Protein AF-A0A350BZW2-F1 (afdb_monomer_lite)

Foldseek 3Di:
DADEDWAFDPPAEQDQDKDFGTDQDPVQQKGKDFRIDRDFDKTKIKIAGPDLVPYAYPVRHRDIDIYIGGHDYPPCPPVPPDDDPDDDDDD

Sequence (91 aa):
MKVKIPTAIQGLKYNGKARTGVPESKDGSYTVKGNKKTEPGTYKAVVSLTDTDRFTWEDGTTEPKTITWSISTVPAQYRADSSLVRLIPNK

pLDDT: mean 83.24, std 17.14, range [36.72, 95.94]

Radius of gyration: 20.16 Å; chains: 1; bounding box: 52×23×57 Å

Structure (mmCIF, N/CA/C/O backbone):
data_AF-A0A350BZW2-F1
#
_entry.id   AF-A0A350BZW2-F1
#
loop_
_atom_site.group_PDB
_atom_site.id
_atom_site.type_symbol
_atom_site.label_atom_id
_atom_site.label_alt_id
_atom_site.label_comp_id
_atom_site.label_asym_id
_atom_site.label_entity_id
_atom_site.label_seq_id
_atom_site.pdbx_PDB_ins_code
_atom_site.Cartn_x
_atom_site.Cartn_y
_atom_site.Cartn_z
_atom_site.occupancy
_atom_site.B_iso_or_equiv
_atom_site.auth_seq_id
_atom_site.auth_comp_id
_atom_site.auth_asym_id
_atom_site.auth_atom_id
_atom_site.pdbx_PDB_model_num
ATOM 1 N N . MET A 1 1 ? -10.396 3.627 18.487 1.00 88.62 1 MET A N 1
ATOM 2 C CA . MET A 1 1 ? -9.207 4.466 18.186 1.00 88.62 1 MET A CA 1
ATOM 3 C C . MET A 1 1 ? -9.249 4.897 16.731 1.00 88.62 1 MET A C 1
ATOM 5 O O . MET A 1 1 ? -9.660 4.101 15.895 1.00 88.62 1 MET A O 1
ATOM 9 N N . LYS A 1 2 ? -8.822 6.129 16.425 1.00 91.50 2 LYS A N 1
ATOM 10 C CA . LYS A 1 2 ? -8.726 6.592 15.036 1.00 91.50 2 LYS A CA 1
ATOM 11 C C . LYS A 1 2 ? -7.402 6.156 14.415 1.00 91.50 2 LYS A C 1
ATOM 13 O O . LYS A 1 2 ? -6.341 6.415 14.976 1.00 91.50 2 LYS A O 1
ATOM 18 N N . VAL A 1 3 ? -7.482 5.516 13.259 1.00 92.19 3 VAL A N 1
ATOM 19 C CA . VAL A 1 3 ? -6.350 5.037 12.470 1.00 92.19 3 VAL A CA 1
ATOM 20 C C . VAL A 1 3 ? -6.175 5.960 11.275 1.00 92.19 3 VAL A C 1
ATOM 22 O O . VAL A 1 3 ? -7.130 6.237 10.548 1.00 92.19 3 VAL A O 1
ATOM 25 N N . LYS A 1 4 ? -4.947 6.436 11.066 1.00 92.44 4 LYS A N 1
ATOM 26 C CA . LYS A 1 4 ? -4.620 7.223 9.878 1.00 92.44 4 LYS A CA 1
ATOM 27 C C . LYS A 1 4 ? -4.637 6.341 8.640 1.00 92.44 4 LYS A C 1
ATOM 29 O O . LYS A 1 4 ? -4.066 5.249 8.647 1.00 92.44 4 LYS A O 1
ATOM 34 N N . ILE A 1 5 ? -5.264 6.834 7.582 1.00 91.69 5 ILE A N 1
ATOM 35 C CA . ILE A 1 5 ? -5.256 6.177 6.283 1.00 91.69 5 ILE A CA 1
ATOM 36 C C . ILE A 1 5 ? -3.822 6.295 5.747 1.00 91.69 5 ILE A C 1
ATOM 38 O O . ILE A 1 5 ? -3.285 7.404 5.680 1.00 91.69 5 ILE A O 1
ATOM 42 N N . PRO A 1 6 ? -3.146 5.182 5.408 1.00 91.31 6 PRO A N 1
ATOM 43 C CA . PRO A 1 6 ? -1.800 5.270 4.868 1.00 91.31 6 PRO A CA 1
ATOM 44 C C . PRO A 1 6 ? -1.815 5.976 3.512 1.00 91.31 6 PRO A C 1
ATOM 46 O O . PRO A 1 6 ? -2.798 5.934 2.777 1.00 91.31 6 PRO A O 1
ATOM 49 N N . THR A 1 7 ? -0.695 6.591 3.152 1.00 91.25 7 THR A N 1
ATOM 50 C CA . THR A 1 7 ? -0.538 7.265 1.859 1.00 91.25 7 THR A CA 1
ATOM 51 C C . THR A 1 7 ? 0.397 6.458 0.969 1.00 91.25 7 THR A C 1
ATOM 53 O O . THR A 1 7 ? 1.371 5.870 1.444 1.00 91.25 7 THR A O 1
ATOM 56 N N . ALA A 1 8 ? 0.119 6.439 -0.336 1.00 92.62 8 ALA A N 1
ATOM 57 C CA . ALA A 1 8 ? 1.034 5.868 -1.315 1.00 92.62 8 ALA A CA 1
ATOM 58 C C . ALA A 1 8 ? 2.382 6.600 -1.313 1.00 92.62 8 ALA A C 1
ATOM 60 O O . ALA A 1 8 ? 2.428 7.829 -1.404 1.00 92.62 8 ALA A O 1
ATOM 61 N N . ILE A 1 9 ? 3.471 5.836 -1.300 1.00 92.00 9 ILE A N 1
ATOM 62 C CA . ILE A 1 9 ? 4.826 6.337 -1.501 1.00 92.00 9 ILE A CA 1
ATOM 63 C C . ILE A 1 9 ? 4.944 6.811 -2.949 1.00 92.00 9 ILE A C 1
ATOM 65 O O . ILE A 1 9 ? 4.835 6.029 -3.893 1.00 92.00 9 ILE A O 1
ATOM 69 N N . GLN A 1 10 ? 5.165 8.112 -3.112 1.00 86.88 10 GLN A N 1
ATOM 70 C CA . GLN A 1 10 ? 5.364 8.736 -4.415 1.00 86.88 10 GLN A CA 1
ATOM 71 C C . GLN A 1 10 ? 6.826 8.623 -4.858 1.00 86.88 10 GLN A C 1
ATOM 73 O O . GLN A 1 10 ? 7.738 8.517 -4.038 1.00 86.88 10 GLN A O 1
ATOM 78 N N . GLY A 1 11 ? 7.058 8.663 -6.171 1.00 84.12 11 GLY A N 1
ATOM 79 C CA . GLY A 1 11 ? 8.413 8.691 -6.729 1.00 84.12 11 GLY A CA 1
ATOM 80 C C . GLY A 1 11 ? 9.174 7.365 -6.628 1.00 84.12 11 GLY A C 1
ATOM 81 O O . GLY A 1 11 ? 10.405 7.359 -6.689 1.00 84.12 11 GLY A O 1
ATOM 82 N N . LEU A 1 12 ? 8.472 6.237 -6.486 1.00 87.56 12 LEU A N 1
ATOM 83 C CA . LEU A 1 12 ? 9.095 4.919 -6.548 1.00 87.56 12 LEU A CA 1
ATOM 84 C C . LEU A 1 12 ? 9.696 4.699 -7.935 1.00 87.56 12 LEU A C 1
ATOM 86 O O . LEU A 1 12 ? 8.991 4.704 -8.938 1.00 87.56 12 LEU A O 1
ATOM 90 N N . LYS A 1 13 ? 11.011 4.490 -7.988 1.00 87.50 13 LYS A N 1
ATOM 91 C CA . LYS A 1 13 ? 11.740 4.218 -9.231 1.00 87.50 13 LYS A CA 1
ATOM 92 C C . LYS A 1 13 ? 12.058 2.738 -9.345 1.00 87.50 13 LYS A C 1
ATOM 94 O O . LYS A 1 13 ? 12.583 2.132 -8.399 1.00 87.50 13 LYS A O 1
ATOM 99 N N . TYR A 1 14 ? 11.795 2.175 -10.517 1.00 86.56 14 TYR A N 1
ATOM 100 C CA . TYR A 1 14 ? 12.209 0.819 -10.840 1.00 86.56 14 TYR A CA 1
ATOM 101 C C . TYR A 1 14 ? 13.736 0.675 -10.731 1.00 86.56 14 TYR A C 1
ATOM 103 O O . TYR A 1 14 ? 14.482 1.413 -11.368 1.00 86.56 14 TYR A O 1
ATOM 111 N N . ASN A 1 15 ? 14.194 -0.265 -9.902 1.00 82.06 15 ASN A N 1
ATOM 112 C CA . ASN A 1 15 ? 15.612 -0.589 -9.694 1.00 82.06 15 ASN A CA 1
ATOM 113 C C . ASN A 1 15 ? 15.884 -2.103 -9.768 1.00 82.06 15 ASN A C 1
ATOM 115 O O . ASN A 1 15 ? 16.867 -2.576 -9.202 1.00 82.06 15 ASN A O 1
ATOM 119 N N . GLY A 1 16 ? 14.976 -2.872 -10.379 1.00 83.19 16 GLY A N 1
ATOM 120 C CA . GLY A 1 16 ? 15.069 -4.334 -10.438 1.00 83.19 16 GLY A CA 1
ATOM 121 C C . GLY A 1 16 ? 14.743 -5.062 -9.128 1.00 83.19 16 GLY A C 1
ATOM 122 O O . GLY A 1 16 ? 14.918 -6.273 -9.058 1.00 83.19 16 GLY A O 1
ATOM 123 N N . LYS A 1 17 ? 14.274 -4.363 -8.084 1.00 87.75 17 LYS A N 1
ATOM 124 C CA . LYS A 1 17 ? 13.862 -4.962 -6.804 1.00 87.75 17 LYS A CA 1
ATOM 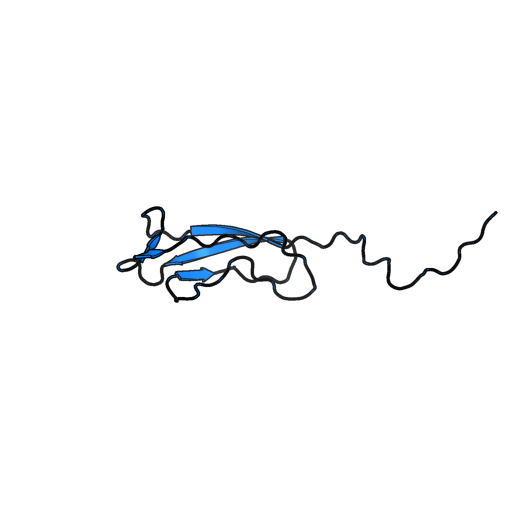125 C C . LYS A 1 17 ? 12.406 -4.637 -6.483 1.00 87.75 17 LYS A C 1
ATOM 127 O O . LYS A 1 17 ? 11.860 -3.646 -6.967 1.00 87.75 17 LYS A O 1
ATOM 132 N N . ALA A 1 18 ? 11.798 -5.464 -5.632 1.00 88.94 18 ALA A N 1
ATOM 133 C CA . ALA A 1 18 ? 10.455 -5.224 -5.122 1.00 88.94 18 ALA A CA 1
ATOM 134 C C . ALA A 1 18 ? 10.378 -3.859 -4.419 1.00 88.94 18 ALA A C 1
ATOM 136 O O . ALA A 1 18 ? 11.240 -3.498 -3.614 1.00 88.94 18 ALA A O 1
ATOM 137 N N . ARG A 1 19 ? 9.330 -3.100 -4.732 1.00 91.19 19 ARG A N 1
ATOM 138 C CA . ARG A 1 19 ? 9.008 -1.813 -4.125 1.00 91.19 19 ARG A CA 1
ATOM 139 C C . ARG A 1 19 ? 7.718 -1.926 -3.342 1.00 91.19 19 ARG A C 1
ATOM 141 O O . ARG A 1 19 ? 6.775 -2.587 -3.776 1.00 91.19 19 ARG A O 1
ATOM 148 N N . THR A 1 20 ? 7.688 -1.235 -2.212 1.00 94.38 20 THR A N 1
ATOM 149 C CA . THR A 1 20 ? 6.492 -1.094 -1.390 1.00 94.38 20 THR A CA 1
ATOM 150 C C . THR A 1 20 ? 5.832 0.237 -1.724 1.00 94.38 20 THR A C 1
ATOM 152 O O . THR A 1 20 ? 6.395 1.290 -1.452 1.00 94.38 20 THR A O 1
ATOM 155 N N . GLY A 1 21 ? 4.658 0.177 -2.339 1.00 91.56 21 GLY A N 1
ATOM 156 C CA . GLY A 1 21 ? 3.805 1.305 -2.687 1.00 91.56 21 GLY A CA 1
ATOM 157 C C . GLY A 1 21 ? 3.059 1.922 -1.530 1.00 91.56 21 GLY A C 1
ATOM 158 O O . GLY A 1 21 ? 2.907 3.133 -1.470 1.00 91.56 21 GLY A O 1
ATOM 159 N N . VAL A 1 22 ? 2.583 1.085 -0.614 1.00 94.62 22 VAL A N 1
ATOM 160 C CA . VAL A 1 22 ? 1.797 1.516 0.542 1.00 94.62 22 VAL A CA 1
ATOM 161 C C . VAL A 1 22 ? 2.408 0.896 1.796 1.00 94.62 22 VAL A C 1
ATOM 163 O O . VAL A 1 22 ? 2.598 -0.326 1.829 1.00 94.62 22 VAL A O 1
ATOM 166 N N . PRO A 1 23 ? 2.766 1.707 2.805 1.00 92.38 23 PRO A N 1
ATOM 167 C CA . PRO A 1 23 ? 3.359 1.196 4.030 1.00 92.38 23 PRO A CA 1
ATOM 168 C C . PRO A 1 23 ? 2.378 0.279 4.764 1.00 92.38 23 PRO A C 1
ATOM 170 O O . PRO A 1 23 ? 1.168 0.502 4.758 1.00 92.38 23 PRO A O 1
ATOM 173 N N . GLU A 1 24 ? 2.916 -0.764 5.386 1.00 91.31 24 GLU A N 1
ATOM 174 C CA . GLU A 1 24 ? 2.149 -1.633 6.276 1.00 91.31 24 GLU A CA 1
ATOM 175 C C . GLU A 1 24 ? 1.929 -0.930 7.622 1.00 91.31 24 GLU A C 1
ATOM 177 O O . GLU A 1 24 ? 2.657 0.005 7.980 1.00 91.31 24 GLU A O 1
ATOM 182 N N . SER A 1 25 ? 0.918 -1.368 8.372 1.00 91.44 25 SER A N 1
ATOM 183 C CA . SER A 1 25 ? 0.676 -0.831 9.708 1.00 91.44 25 SER A CA 1
ATOM 184 C C . SER A 1 25 ? 1.852 -1.155 10.627 1.00 91.44 25 SER A C 1
ATOM 186 O O . SER A 1 25 ? 2.257 -2.310 10.728 1.00 91.44 25 SER A O 1
ATOM 188 N N . LYS A 1 26 ? 2.389 -0.140 11.312 1.00 87.06 26 LYS A N 1
ATOM 189 C CA . LYS A 1 26 ? 3.451 -0.328 12.313 1.00 87.06 26 LYS A CA 1
ATOM 190 C C . LYS A 1 26 ? 2.925 -1.007 13.576 1.00 87.06 26 LYS A C 1
ATOM 192 O O . LYS A 1 26 ? 3.619 -1.825 14.163 1.00 87.06 26 LYS A O 1
ATOM 197 N N . ASP A 1 27 ? 1.689 -0.682 13.941 1.00 88.88 27 ASP A N 1
ATOM 198 C CA . ASP A 1 27 ? 1.039 -1.104 15.183 1.00 88.88 27 ASP A CA 1
ATOM 199 C C . ASP A 1 27 ? 0.005 -2.224 14.957 1.00 88.88 27 ASP A C 1
ATOM 201 O O . ASP A 1 27 ? -0.733 -2.589 15.867 1.00 88.88 27 ASP A O 1
ATOM 205 N N . GLY A 1 28 ? -0.105 -2.746 13.729 1.00 89.88 28 GLY A N 1
ATOM 206 C CA . GLY A 1 28 ? -1.063 -3.802 13.379 1.00 89.88 28 GLY A CA 1
ATOM 207 C C . GLY A 1 28 ? -2.532 -3.359 13.348 1.00 89.88 28 GLY A C 1
ATOM 208 O O . GLY A 1 28 ? -3.429 -4.198 13.367 1.00 89.88 28 GLY A O 1
ATOM 209 N N . SER A 1 29 ? -2.809 -2.055 13.277 1.00 92.25 29 SER A N 1
ATOM 210 C CA . SER A 1 29 ? -4.171 -1.486 13.244 1.00 92.25 29 SER A CA 1
ATOM 211 C C . SER A 1 29 ? -4.900 -1.725 11.913 1.00 92.25 29 SER A C 1
ATOM 213 O O . SER A 1 29 ? -6.116 -1.565 11.820 1.00 92.25 29 SER A O 1
ATOM 215 N N . TYR A 1 30 ? -4.158 -2.063 10.856 1.00 93.88 30 TYR A N 1
ATOM 216 C CA . TYR A 1 30 ? -4.699 -2.359 9.533 1.00 93.88 30 TYR A CA 1
ATOM 217 C C . TYR A 1 30 ? -3.793 -3.307 8.743 1.00 93.88 30 TYR A C 1
ATOM 219 O O . TYR A 1 30 ? -2.587 -3.393 8.975 1.00 93.88 30 TYR A O 1
ATOM 227 N N . THR A 1 31 ? -4.379 -3.987 7.764 1.00 94.75 31 THR A N 1
ATOM 228 C CA . THR A 1 31 ? -3.686 -4.809 6.768 1.00 94.75 31 THR A CA 1
ATOM 229 C C . THR A 1 31 ? -3.702 -4.120 5.414 1.00 94.75 31 THR A C 1
ATOM 231 O O . THR A 1 31 ? -4.600 -3.331 5.116 1.00 94.75 31 THR A O 1
ATOM 234 N N . VAL A 1 32 ? -2.701 -4.414 4.584 1.00 95.06 32 VAL A N 1
ATOM 235 C CA . VAL A 1 32 ? -2.625 -3.901 3.215 1.00 95.06 32 VAL A CA 1
ATOM 236 C C . VAL A 1 32 ? -2.411 -5.054 2.246 1.00 95.06 32 VAL A C 1
ATOM 238 O O . VAL A 1 32 ? -1.510 -5.867 2.428 1.00 95.06 32 VAL A O 1
ATOM 241 N N . LYS A 1 33 ? -3.222 -5.113 1.190 1.00 94.62 33 LYS A N 1
ATOM 242 C CA . LYS A 1 33 ? -3.071 -6.054 0.074 1.00 94.62 33 LYS A CA 1
ATOM 243 C C . LYS A 1 33 ? -2.666 -5.301 -1.186 1.00 94.62 33 LYS A C 1
ATOM 245 O O . LYS A 1 33 ? -3.177 -4.216 -1.438 1.00 94.62 33 LYS A O 1
ATOM 250 N N . GLY A 1 34 ? -1.770 -5.871 -1.992 1.00 92.75 34 GLY A N 1
ATOM 251 C CA . GLY A 1 34 ? -1.345 -5.262 -3.262 1.00 92.75 34 GLY A CA 1
ATOM 252 C C . GLY A 1 34 ? -0.410 -4.056 -3.108 1.00 92.75 34 GLY A C 1
ATOM 253 O O . GLY A 1 34 ? -0.330 -3.212 -3.997 1.00 92.75 34 GLY A O 1
ATOM 254 N N . ASN A 1 35 ? 0.302 -3.953 -1.985 1.00 95.00 35 ASN A N 1
ATOM 255 C CA . ASN A 1 35 ? 1.254 -2.874 -1.721 1.00 95.00 35 ASN A CA 1
ATOM 256 C C . ASN A 1 35 ? 2.682 -3.162 -2.184 1.00 95.00 35 ASN A C 1
ATOM 258 O O . ASN A 1 35 ? 3.523 -2.282 -2.047 1.00 95.00 35 ASN A O 1
ATOM 262 N N . LYS A 1 36 ? 2.986 -4.362 -2.690 1.00 93.50 36 LYS A N 1
ATOM 263 C CA . LYS A 1 36 ? 4.332 -4.742 -3.137 1.00 93.50 36 LYS A CA 1
ATOM 264 C C . LYS A 1 36 ? 4.303 -5.184 -4.594 1.00 93.50 36 LYS A C 1
ATOM 266 O O . LYS A 1 36 ? 3.520 -6.055 -4.964 1.00 93.50 36 LYS A O 1
ATOM 271 N N . LYS A 1 37 ? 5.170 -4.594 -5.414 1.00 93.00 37 LYS A N 1
ATOM 272 C CA . LYS A 1 37 ? 5.365 -4.944 -6.827 1.00 93.00 37 LYS A CA 1
ATOM 273 C C . LYS A 1 37 ? 6.790 -4.614 -7.253 1.00 93.00 37 LYS A C 1
ATOM 275 O O . LYS A 1 37 ? 7.426 -3.728 -6.69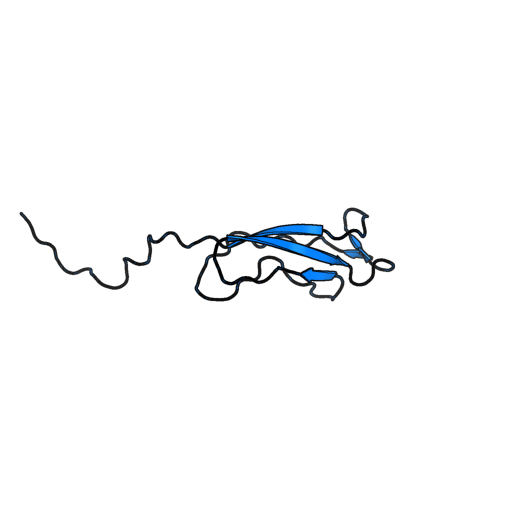0 1.00 93.00 37 LYS A O 1
ATOM 280 N N . THR A 1 38 ? 7.296 -5.357 -8.227 1.00 90.00 38 THR A N 1
ATOM 281 C CA . THR A 1 38 ? 8.651 -5.165 -8.767 1.00 90.00 38 THR A CA 1
ATOM 282 C C . THR A 1 38 ? 8.621 -4.394 -10.074 1.00 90.00 38 THR A C 1
ATOM 284 O O . THR A 1 38 ? 9.488 -3.566 -10.318 1.00 90.00 38 THR A O 1
ATOM 287 N N . GLU A 1 39 ? 7.633 -4.669 -10.915 1.00 89.00 39 GLU A N 1
ATOM 288 C CA . GLU A 1 39 ? 7.545 -4.096 -12.251 1.00 89.00 39 GLU A CA 1
ATOM 289 C C . GLU A 1 39 ? 7.089 -2.634 -12.207 1.00 89.00 39 GLU A C 1
ATOM 291 O O . GLU A 1 39 ? 6.344 -2.247 -11.306 1.00 89.00 39 GLU A O 1
ATOM 296 N N . PRO A 1 40 ? 7.533 -1.802 -13.160 1.00 88.50 40 PRO A N 1
ATOM 297 C CA . PRO A 1 40 ? 6.976 -0.475 -13.338 1.00 88.50 40 PRO A CA 1
ATOM 298 C C . PRO A 1 40 ? 5.510 -0.555 -13.774 1.00 88.50 40 PRO A C 1
ATOM 300 O O . PRO A 1 40 ? 5.124 -1.420 -14.560 1.00 88.50 40 PRO A O 1
ATOM 303 N N . GLY A 1 41 ? 4.698 0.376 -13.288 1.00 88.94 41 GLY A N 1
ATOM 304 C CA . GLY A 1 41 ? 3.271 0.404 -13.582 1.00 88.94 41 GLY A CA 1
ATOM 305 C C . GLY A 1 41 ? 2.459 1.095 -12.499 1.00 88.94 41 GLY A C 1
ATOM 306 O O . GLY A 1 41 ? 2.993 1.537 -11.479 1.00 88.94 41 GLY A O 1
ATOM 307 N N . THR A 1 42 ? 1.154 1.177 -12.738 1.00 91.75 42 THR A N 1
ATOM 308 C CA . THR A 1 42 ? 0.175 1.692 -11.778 1.00 91.75 42 THR A CA 1
ATOM 309 C C . THR A 1 42 ? -0.538 0.524 -11.116 1.00 91.75 42 THR A C 1
ATOM 311 O O . THR A 1 42 ? -1.049 -0.370 -11.789 1.00 91.75 42 THR A O 1
ATOM 314 N N . TYR A 1 43 ? -0.598 0.551 -9.792 1.00 93.44 43 TYR A N 1
ATOM 315 C CA . TYR A 1 43 ? -1.146 -0.505 -8.959 1.00 93.44 43 TYR A CA 1
ATOM 316 C C . TYR A 1 43 ? -2.138 0.066 -7.949 1.00 93.44 43 TYR A C 1
ATOM 318 O O . TYR A 1 43 ? -2.124 1.251 -7.611 1.00 93.44 43 TYR A O 1
ATOM 326 N N . LYS A 1 44 ? -3.021 -0.804 -7.459 1.00 94.56 44 LYS A N 1
ATOM 327 C CA . LYS A 1 44 ? -3.994 -0.475 -6.420 1.00 94.56 44 LYS A CA 1
ATOM 328 C C . LYS A 1 44 ? -3.728 -1.352 -5.211 1.00 94.56 44 LYS A C 1
ATOM 330 O O . LYS A 1 44 ? -3.672 -2.573 -5.333 1.00 94.56 44 LYS A O 1
ATOM 335 N N . ALA A 1 45 ? -3.564 -0.715 -4.063 1.00 95.94 45 ALA A N 1
ATOM 336 C CA . ALA A 1 45 ? -3.474 -1.378 -2.779 1.00 95.94 45 ALA A CA 1
ATOM 337 C C . ALA A 1 45 ? -4.788 -1.194 -2.021 1.00 95.94 45 ALA A C 1
ATOM 339 O O . ALA A 1 45 ? -5.354 -0.103 -2.016 1.00 95.94 45 ALA A O 1
ATOM 340 N N . VAL A 1 46 ? -5.266 -2.252 -1.377 1.00 95.88 46 VAL A N 1
ATOM 341 C CA . VAL A 1 46 ? -6.471 -2.214 -0.545 1.00 95.88 46 VAL A CA 1
ATOM 342 C C . VAL A 1 46 ? -6.050 -2.303 0.908 1.00 95.88 46 VAL A C 1
ATOM 344 O O . VAL A 1 46 ? -5.356 -3.241 1.299 1.00 95.88 46 VAL A O 1
ATOM 347 N N . VAL A 1 47 ? -6.464 -1.317 1.691 1.00 95.06 47 VAL A N 1
ATOM 348 C CA . VAL A 1 47 ? -6.204 -1.210 3.122 1.00 95.06 47 VAL A CA 1
ATOM 349 C C . VAL A 1 47 ? -7.477 -1.562 3.870 1.00 95.06 47 VAL A C 1
ATOM 351 O O . VAL A 1 47 ? -8.547 -1.049 3.552 1.00 95.06 47 VAL A O 1
ATOM 354 N N . SER A 1 48 ? -7.379 -2.426 4.869 1.00 95.12 48 SER A N 1
ATOM 355 C CA . SER A 1 48 ? -8.523 -2.859 5.673 1.00 95.12 48 SER A CA 1
ATOM 356 C C . SER A 1 48 ? -8.145 -2.849 7.144 1.00 95.12 48 SER A C 1
ATOM 358 O O . SER A 1 48 ? -7.059 -3.310 7.495 1.00 95.12 48 SER A O 1
ATOM 360 N N . LEU A 1 49 ? -9.018 -2.319 8.000 1.00 94.75 49 LEU A N 1
ATOM 361 C CA . LEU A 1 49 ? -8.809 -2.370 9.447 1.00 94.75 49 LEU A CA 1
ATOM 362 C C . LEU A 1 49 ? -8.748 -3.829 9.900 1.00 94.75 49 LEU A C 1
ATOM 364 O O . LEU A 1 49 ? -9.451 -4.680 9.359 1.00 94.75 49 LEU A O 1
ATOM 368 N N . THR A 1 50 ? -7.881 -4.117 10.865 1.00 93.88 50 THR A N 1
ATOM 369 C CA . THR A 1 50 ? -7.778 -5.465 11.441 1.00 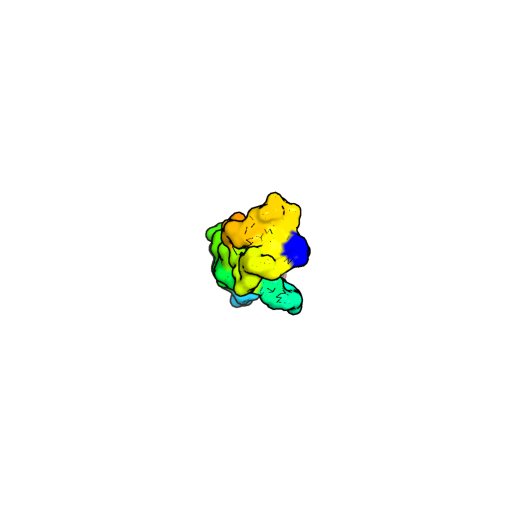93.88 50 THR A CA 1
ATOM 370 C C . THR A 1 50 ? -8.950 -5.791 12.356 1.00 93.88 50 THR A C 1
ATOM 372 O O . THR A 1 50 ? -9.356 -6.945 12.429 1.00 93.88 50 THR A O 1
ATOM 375 N N . ASP A 1 51 ? -9.501 -4.775 13.018 1.00 93.56 51 ASP A N 1
ATOM 376 C CA . ASP A 1 51 ? -10.599 -4.887 13.975 1.00 93.56 51 ASP A CA 1
ATOM 377 C C . ASP A 1 51 ? -11.484 -3.638 13.830 1.00 93.56 51 ASP A C 1
ATOM 379 O O . ASP A 1 51 ? -11.104 -2.537 14.235 1.00 93.56 51 ASP A O 1
ATOM 383 N N . THR A 1 52 ? -12.628 -3.779 13.157 1.00 91.19 52 THR A N 1
ATOM 384 C CA . THR A 1 52 ? -13.545 -2.665 12.855 1.00 91.19 52 THR A CA 1
ATOM 385 C C . THR A 1 52 ? -14.379 -2.221 14.055 1.00 91.19 52 THR A C 1
ATOM 387 O O . THR A 1 52 ? -14.964 -1.144 14.013 1.00 91.19 52 THR A O 1
ATOM 390 N N . ASP A 1 53 ? -14.426 -3.022 15.121 1.00 90.44 53 ASP A N 1
ATOM 391 C CA . ASP A 1 53 ? -15.107 -2.685 16.373 1.00 90.44 53 ASP A CA 1
ATOM 392 C C . ASP A 1 53 ? -14.239 -1.773 17.251 1.00 90.44 53 ASP A C 1
ATOM 394 O O . ASP A 1 53 ? -14.740 -0.918 17.984 1.00 90.44 53 ASP A O 1
ATOM 398 N N . ARG A 1 54 ? -12.911 -1.921 17.165 1.00 90.12 54 ARG A N 1
ATOM 399 C CA . ARG A 1 54 ? -11.946 -1.126 17.942 1.00 90.12 54 ARG A CA 1
ATOM 400 C C . ARG A 1 54 ? -11.318 0.017 17.168 1.00 90.12 54 ARG A C 1
ATOM 402 O O . ARG A 1 54 ? -10.943 1.035 17.771 1.00 90.12 54 ARG A O 1
ATOM 409 N N . PHE A 1 55 ? -11.163 -0.137 15.861 1.00 91.88 55 PHE A N 1
ATOM 410 C CA . PHE A 1 55 ? -10.533 0.850 15.003 1.00 91.88 55 PHE A CA 1
ATOM 411 C C . PHE A 1 55 ? -11.537 1.486 14.055 1.00 91.88 55 PHE A C 1
ATOM 413 O O . PHE A 1 55 ? -12.483 0.871 13.579 1.00 91.88 55 PHE A O 1
ATOM 420 N N . THR A 1 56 ? -11.292 2.749 13.752 1.00 94.44 56 THR A N 1
ATOM 421 C CA . THR A 1 56 ? -12.055 3.517 12.774 1.00 94.44 56 THR A CA 1
ATOM 422 C C . THR A 1 56 ? -11.065 4.372 12.011 1.00 94.44 56 THR A C 1
ATOM 424 O O . THR A 1 56 ? -10.087 4.840 12.596 1.00 94.44 56 THR A O 1
ATOM 427 N N . TRP A 1 57 ? -11.276 4.593 10.721 1.00 94.81 57 TRP A N 1
ATOM 428 C CA . TRP A 1 57 ? -10.446 5.522 9.966 1.00 94.81 57 TRP A CA 1
ATOM 429 C C . TRP A 1 57 ? -10.565 6.942 10.520 1.00 94.81 57 TRP A C 1
ATOM 431 O O . TRP A 1 57 ? -11.531 7.295 11.199 1.00 94.81 57 TRP A O 1
ATOM 441 N N . GLU A 1 58 ? -9.580 7.786 10.220 1.00 93.94 58 GLU A N 1
ATOM 442 C CA . GLU A 1 58 ? -9.605 9.203 10.603 1.00 93.94 58 GLU A CA 1
ATOM 443 C C . GLU A 1 58 ? -10.850 9.949 10.086 1.00 93.94 58 GLU A C 1
ATOM 445 O O . GLU A 1 58 ? -11.361 10.834 10.774 1.00 93.94 58 GLU A O 1
ATOM 450 N N . ASP A 1 59 ? -11.375 9.488 8.948 1.00 91.06 59 ASP A N 1
ATOM 451 C CA . ASP A 1 59 ? -12.603 9.915 8.265 1.00 91.06 59 ASP A CA 1
ATOM 452 C C . ASP A 1 59 ? -13.902 9.424 8.946 1.00 91.06 59 ASP A C 1
ATOM 454 O O . ASP A 1 59 ? -15.000 9.798 8.560 1.00 91.06 59 ASP A O 1
ATOM 458 N N . GLY A 1 60 ? -13.801 8.575 9.976 1.00 91.31 60 GLY A N 1
ATOM 459 C CA . GLY A 1 60 ? -14.953 8.046 10.720 1.00 91.31 60 GLY A CA 1
ATOM 460 C C . GLY A 1 60 ? -15.586 6.786 10.121 1.00 91.31 60 GLY A C 1
ATOM 461 O O . GLY A 1 60 ? -16.469 6.196 10.734 1.00 91.31 60 GLY A O 1
ATOM 462 N N . THR A 1 61 ? -15.105 6.332 8.965 1.00 93.56 61 THR A N 1
ATOM 463 C CA . THR A 1 61 ? -15.547 5.089 8.317 1.00 93.56 61 THR A CA 1
ATOM 464 C C . THR A 1 61 ? -14.735 3.883 8.797 1.00 93.56 61 THR A C 1
ATOM 466 O O . THR A 1 61 ? -13.622 4.026 9.299 1.00 93.56 61 THR A O 1
ATOM 469 N N . THR A 1 62 ? -15.259 2.671 8.627 1.00 94.44 62 THR A N 1
ATOM 470 C CA . THR A 1 62 ? -14.525 1.404 8.852 1.00 94.44 62 THR A CA 1
ATOM 471 C C . THR A 1 62 ? -14.278 0.633 7.554 1.00 94.44 62 THR A C 1
ATOM 473 O O . THR A 1 62 ? -13.569 -0.372 7.536 1.00 94.44 62 THR A O 1
ATOM 476 N N . GLU A 1 63 ? -14.825 1.134 6.449 1.00 94.75 63 GLU A N 1
ATOM 477 C CA . GLU A 1 63 ? -14.752 0.516 5.132 1.00 94.75 63 GLU A CA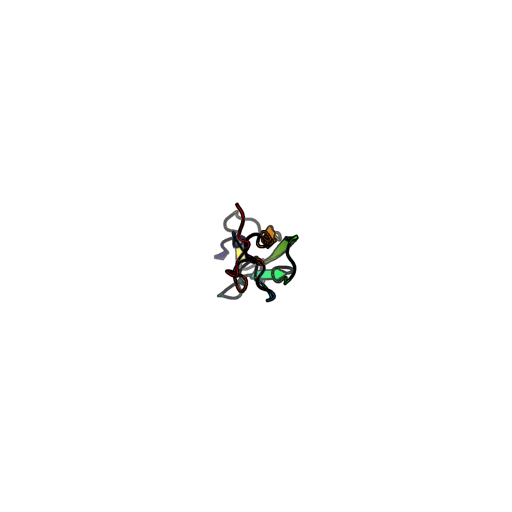 1
ATOM 478 C C . GLU A 1 63 ? -13.321 0.463 4.585 1.00 94.75 63 GLU A C 1
ATOM 480 O O . GLU A 1 63 ? -12.524 1.376 4.824 1.00 94.75 63 GLU A O 1
ATOM 485 N N . PRO A 1 64 ? -12.973 -0.575 3.810 1.00 94.25 64 PRO A N 1
ATOM 486 C CA . PRO A 1 64 ? -11.651 -0.688 3.216 1.00 94.25 64 PRO A CA 1
ATOM 487 C C . PRO A 1 64 ? -11.349 0.481 2.269 1.00 94.25 64 PRO A C 1
ATOM 489 O O . PRO A 1 64 ? -12.187 0.906 1.475 1.00 94.25 64 PRO A O 1
ATOM 492 N N . LYS A 1 65 ? -10.115 0.987 2.319 1.00 93.88 65 LYS A N 1
ATOM 493 C CA . LYS A 1 65 ? -9.657 2.112 1.493 1.00 93.88 65 LYS A CA 1
ATOM 494 C C . LYS A 1 65 ? -8.771 1.611 0.364 1.00 93.88 65 LYS A C 1
ATOM 496 O O . LYS A 1 65 ? -7.842 0.839 0.585 1.00 93.88 65 LYS A O 1
ATOM 501 N N . THR A 1 66 ? -9.046 2.068 -0.854 1.00 95.31 66 THR A N 1
ATOM 502 C CA . THR A 1 66 ? -8.214 1.755 -2.021 1.00 95.31 66 THR A CA 1
ATOM 503 C C . THR A 1 66 ? -7.252 2.900 -2.287 1.00 95.31 66 THR A C 1
ATOM 505 O O . THR A 1 66 ? -7.670 4.031 -2.513 1.00 95.31 66 THR A O 1
ATOM 508 N N . ILE A 1 67 ? -5.961 2.596 -2.300 1.00 94.44 67 ILE A N 1
A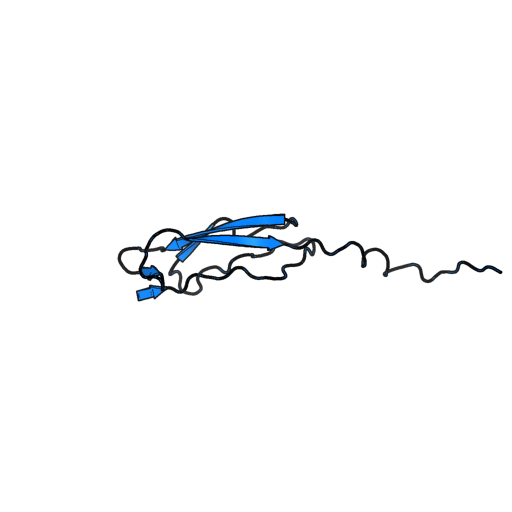TOM 509 C CA . ILE A 1 67 ? -4.887 3.549 -2.545 1.00 94.44 67 ILE A CA 1
ATOM 510 C C . ILE A 1 67 ? -4.223 3.201 -3.868 1.00 94.44 67 ILE A C 1
ATOM 512 O O . ILE A 1 67 ? -3.707 2.098 -4.058 1.00 94.44 67 ILE A O 1
ATOM 516 N N . THR A 1 68 ? -4.203 4.167 -4.778 1.00 93.50 68 THR A N 1
ATOM 517 C CA . THR A 1 68 ? -3.481 4.036 -6.043 1.00 93.50 68 THR A CA 1
ATOM 518 C C . THR A 1 68 ? -2.031 4.463 -5.846 1.00 93.50 68 THR A C 1
ATOM 520 O O . THR A 1 68 ? -1.760 5.515 -5.270 1.00 93.50 68 THR A O 1
ATOM 523 N N . TRP A 1 69 ? -1.099 3.645 -6.321 1.00 93.44 69 TRP A N 1
ATOM 524 C CA . TRP A 1 69 ? 0.336 3.897 -6.250 1.00 93.44 69 TRP A CA 1
ATOM 525 C C . TRP A 1 69 ? 1.001 3.466 -7.555 1.00 93.44 69 TRP A C 1
ATOM 527 O O . TRP A 1 69 ? 0.448 2.663 -8.305 1.00 93.44 69 TRP A O 1
ATOM 537 N N . SER A 1 70 ? 2.180 3.997 -7.856 1.00 91.19 70 SER A N 1
ATOM 538 C CA . SER A 1 70 ? 2.873 3.669 -9.098 1.00 91.19 70 SER A CA 1
ATOM 539 C C . SER A 1 70 ? 4.371 3.529 -8.897 1.00 91.19 70 SER A C 1
ATOM 541 O O . SER A 1 70 ? 4.967 4.126 -8.000 1.00 91.19 70 SER A O 1
ATOM 543 N N . ILE A 1 71 ? 4.973 2.704 -9.748 1.00 90.50 71 ILE A N 1
ATOM 544 C CA . ILE A 1 71 ? 6.417 2.574 -9.891 1.00 90.50 71 ILE A CA 1
ATOM 545 C C . ILE A 1 71 ? 6.769 3.179 -11.241 1.00 90.50 71 ILE A C 1
ATOM 547 O O . ILE A 1 71 ? 6.437 2.624 -12.290 1.00 90.50 71 ILE A O 1
ATOM 551 N N . SER A 1 72 ? 7.452 4.316 -11.214 1.00 88.19 72 SER A N 1
ATOM 552 C CA . SER A 1 72 ? 7.974 4.947 -12.414 1.00 88.19 72 SER A CA 1
ATOM 553 C C . SER A 1 72 ? 9.063 4.070 -13.021 1.00 88.19 72 SER A C 1
ATOM 555 O O . SER A 1 72 ? 10.005 3.641 -12.340 1.00 88.19 72 SER A O 1
ATOM 557 N N . THR A 1 73 ? 8.981 3.858 -14.333 1.00 77.00 73 THR A N 1
ATOM 558 C CA . THR A 1 73 ? 10.148 3.451 -15.113 1.00 77.00 73 THR A CA 1
ATOM 559 C C . THR A 1 73 ? 11.219 4.518 -14.932 1.00 77.00 73 THR A C 1
ATOM 561 O O . THR A 1 73 ? 10.931 5.707 -15.098 1.00 77.00 73 THR A O 1
ATOM 564 N N . VAL A 1 74 ? 12.458 4.134 -14.628 1.00 65.81 74 VAL A N 1
ATOM 565 C CA . VAL A 1 74 ? 13.563 5.048 -14.923 1.00 65.81 74 VAL A CA 1
ATOM 566 C C . VAL A 1 74 ? 13.522 5.295 -16.435 1.00 65.81 74 VAL A C 1
ATOM 568 O O . VAL A 1 74 ? 13.534 4.316 -17.187 1.00 65.81 74 VAL A O 1
ATOM 571 N N . PRO A 1 75 ? 13.386 6.545 -16.920 1.00 53.09 75 PRO A N 1
ATOM 572 C CA . PRO A 1 75 ? 13.548 6.786 -18.343 1.00 53.09 75 PRO A CA 1
ATOM 573 C C . PRO A 1 75 ? 14.928 6.253 -18.727 1.00 53.09 75 PRO A C 1
ATOM 575 O O . PRO A 1 75 ? 15.887 6.401 -17.967 1.00 53.09 75 PRO A O 1
ATOM 578 N N . ALA A 1 76 ? 15.036 5.612 -19.889 1.00 48.50 76 ALA A N 1
ATOM 579 C CA . ALA A 1 76 ? 16.262 4.983 -20.382 1.00 48.50 76 ALA A CA 1
ATOM 580 C C . ALA A 1 76 ? 17.443 5.959 -20.605 1.00 48.50 76 ALA A C 1
ATOM 582 O O . ALA A 1 76 ? 18.446 5.576 -21.193 1.00 48.50 76 ALA A O 1
ATOM 583 N N . GLN A 1 77 ? 17.369 7.187 -20.090 1.00 48.16 77 GLN A N 1
ATOM 584 C CA . GLN A 1 77 ? 18.401 8.220 -20.152 1.00 48.16 77 GLN A CA 1
ATOM 585 C C . GLN A 1 77 ? 19.640 7.911 -19.284 1.00 48.16 77 GLN A C 1
ATOM 587 O O . GLN A 1 77 ? 20.570 8.701 -19.271 1.00 48.16 77 GLN A O 1
ATOM 592 N N . TYR A 1 78 ? 19.687 6.771 -18.577 1.00 48.31 78 TYR A N 1
ATOM 593 C CA . TYR A 1 78 ? 20.862 6.341 -17.795 1.00 48.31 78 TYR A CA 1
ATOM 594 C C . TYR A 1 78 ? 21.399 4.941 -18.136 1.00 48.31 78 TYR A C 1
ATOM 596 O O . TYR A 1 78 ? 22.342 4.483 -17.499 1.00 48.31 78 TYR A O 1
ATOM 604 N N . ARG A 1 79 ? 20.867 4.246 -19.158 1.00 48.19 79 ARG A N 1
ATOM 605 C CA . ARG A 1 79 ? 21.510 3.010 -19.668 1.00 48.19 79 ARG A CA 1
ATOM 606 C C . ARG A 1 79 ? 22.616 3.287 -20.697 1.00 48.19 79 ARG A C 1
ATOM 608 O O . ARG A 1 79 ? 23.190 2.338 -21.217 1.00 48.19 79 ARG A O 1
ATOM 615 N N . ALA A 1 80 ? 22.922 4.558 -20.962 1.00 47.94 80 ALA A N 1
ATOM 616 C CA . ALA A 1 80 ? 23.935 4.989 -21.924 1.00 47.94 80 ALA A CA 1
ATOM 617 C C . ALA A 1 80 ? 25.129 5.742 -21.301 1.00 47.94 80 ALA A C 1
ATOM 619 O O . ALA A 1 80 ? 25.926 6.285 -22.051 1.00 47.94 80 ALA A O 1
ATOM 620 N N . ASP A 1 81 ? 25.300 5.753 -19.972 1.00 49.22 81 ASP A N 1
ATOM 621 C CA . ASP A 1 81 ? 26.436 6.452 -19.341 1.00 49.22 81 ASP A CA 1
ATOM 622 C C . ASP A 1 81 ? 27.192 5.572 -18.336 1.00 49.22 81 ASP A C 1
ATOM 624 O O . ASP A 1 81 ? 27.373 5.895 -17.168 1.00 49.22 81 ASP A O 1
ATOM 628 N N . SER A 1 82 ? 27.589 4.369 -18.753 1.00 53.44 82 SER A N 1
ATOM 629 C CA . SER A 1 82 ? 28.527 3.573 -17.940 1.00 53.44 82 SER A CA 1
ATOM 630 C C . SER A 1 82 ? 29.635 2.886 -18.724 1.00 53.44 82 SER A C 1
ATOM 632 O O . SER A 1 82 ? 30.407 2.167 -18.103 1.00 53.44 82 SER A O 1
ATOM 634 N N . SER A 1 83 ? 29.745 3.094 -20.044 1.00 54.56 83 SER A N 1
ATOM 635 C CA . SER A 1 83 ? 30.927 2.764 -20.866 1.00 54.56 83 SER A CA 1
ATOM 636 C C . SER A 1 83 ? 30.686 3.150 -22.332 1.00 54.56 83 SER A C 1
ATOM 638 O O . SER A 1 83 ? 30.142 2.340 -23.072 1.00 54.56 83 SER A O 1
ATOM 640 N N . LEU A 1 84 ? 31.064 4.369 -22.741 1.00 48.81 84 LEU A N 1
ATOM 641 C CA . LEU A 1 84 ? 31.662 4.697 -24.055 1.00 48.81 84 LEU A CA 1
ATOM 642 C C . LEU A 1 84 ? 31.889 6.220 -24.186 1.00 48.81 84 LEU A C 1
ATOM 644 O O . LEU A 1 84 ? 31.420 6.864 -25.118 1.00 48.81 84 LEU A O 1
ATOM 648 N N . VAL A 1 85 ? 32.720 6.804 -23.313 1.00 50.16 85 VAL A N 1
ATOM 649 C CA . VAL A 1 85 ? 33.576 7.914 -23.773 1.00 50.16 85 VAL A CA 1
ATOM 650 C C . VAL A 1 85 ? 34.718 7.268 -24.555 1.00 50.16 85 VAL A C 1
ATOM 652 O O . VAL A 1 85 ? 35.823 7.077 -24.055 1.00 50.16 85 VAL A O 1
ATOM 655 N N . ARG A 1 86 ? 34.434 6.821 -25.779 1.00 49.81 86 ARG A N 1
ATOM 656 C CA . ARG A 1 86 ? 35.476 6.473 -26.745 1.00 49.81 86 ARG A CA 1
ATOM 657 C C . ARG A 1 86 ? 35.052 6.976 -28.113 1.00 49.81 86 ARG A C 1
ATOM 659 O O . ARG A 1 86 ? 34.269 6.334 -28.794 1.00 49.81 86 ARG A O 1
ATOM 666 N N . LEU A 1 87 ? 35.601 8.149 -28.432 1.00 47.28 87 LEU A N 1
ATOM 667 C CA . LEU A 1 87 ? 35.974 8.636 -29.761 1.00 47.28 87 LEU A CA 1
ATOM 668 C C . LEU A 1 87 ? 34.995 8.337 -30.906 1.00 47.28 87 LEU A C 1
ATOM 670 O O . LEU A 1 87 ? 35.010 7.248 -31.472 1.00 47.28 87 LEU A O 1
ATOM 674 N N . ILE A 1 88 ? 34.319 9.383 -31.381 1.00 44.97 88 ILE A N 1
ATOM 675 C CA . ILE A 1 88 ? 34.161 9.562 -32.827 1.00 44.97 88 ILE A CA 1
ATOM 676 C C . ILE A 1 88 ? 34.875 10.873 -33.196 1.00 44.97 88 ILE A C 1
ATOM 678 O O . ILE A 1 88 ? 34.441 11.932 -32.742 1.00 44.97 88 ILE A O 1
ATOM 682 N N . PRO A 1 89 ? 35.994 10.827 -33.945 1.00 58.91 89 PRO A N 1
ATOM 683 C CA . PRO A 1 89 ? 36.563 12.009 -34.582 1.00 58.91 89 PRO A CA 1
ATOM 684 C C . PRO A 1 89 ? 35.731 12.366 -35.824 1.00 58.91 89 PRO A C 1
ATOM 686 O O . PRO A 1 89 ? 35.140 11.467 -36.419 1.00 58.91 89 PRO A O 1
ATOM 689 N N . ASN A 1 90 ? 35.685 13.653 -36.189 1.00 36.72 90 ASN A N 1
ATOM 690 C CA . ASN A 1 90 ? 35.536 14.227 -37.548 1.00 36.72 90 ASN A CA 1
ATOM 691 C C . ASN A 1 90 ? 34.960 15.650 -37.405 1.00 36.72 90 ASN A C 1
ATOM 693 O O . ASN A 1 90 ? 33.960 15.832 -36.721 1.00 36.72 90 ASN A O 1
ATOM 697 N N . LYS A 1 91 ? 35.528 16.704 -37.988 1.00 41.47 91 LYS A N 1
ATOM 698 C CA . LYS A 1 91 ? 36.272 16.844 -39.245 1.00 41.47 91 LYS A CA 1
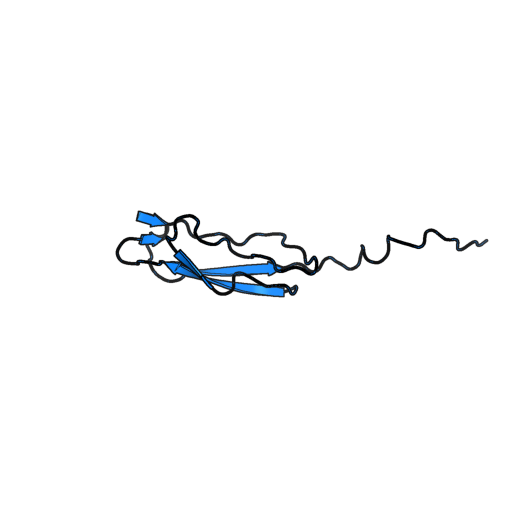ATOM 699 C C . LYS A 1 91 ? 37.320 17.949 -39.109 1.00 41.47 91 LYS A C 1
ATOM 701 O O . LYS A 1 91 ? 37.022 18.920 -38.381 1.00 41.47 91 LYS A O 1
#

Secondary structure (DSSP, 8-state):
-EEPPP---S-EEP-SS-EESSPPPSSSSEEEES-EE-SSEEEEEEEEES-TTT-EETTS--S-EEEEEEEEPPPGGGTTSSS--------